Protein AF-A0A251UR52-F1 (afdb_monomer_lite)

Structure (mmCIF, N/CA/C/O backbone):
data_AF-A0A251UR52-F1
#
_entry.id   AF-A0A251UR52-F1
#
loop_
_atom_site.group_PDB
_atom_site.id
_atom_site.type_symbol
_atom_site.label_atom_id
_atom_site.label_alt_id
_atom_site.label_comp_id
_atom_site.label_asym_id
_atom_site.label_entity_id
_atom_site.label_seq_id
_atom_site.pdbx_PDB_ins_code
_atom_site.Cartn_x
_atom_site.Cartn_y
_atom_site.Cartn_z
_atom_site.occupancy
_atom_site.B_iso_or_equiv
_atom_site.auth_seq_id
_atom_site.auth_comp_id
_atom_site.auth_asym_id
_atom_site.auth_atom_id
_atom_site.pdbx_PDB_model_num
ATOM 1 N N . MET A 1 1 ? -13.696 -14.231 20.316 1.00 52.91 1 MET A N 1
ATOM 2 C CA . MET A 1 1 ? -13.742 -13.249 21.424 1.00 52.91 1 MET A CA 1
ATOM 3 C C . MET A 1 1 ? -15.163 -13.052 21.954 1.00 52.91 1 MET A C 1
ATOM 5 O O . MET A 1 1 ? -15.371 -13.312 23.126 1.00 52.91 1 MET A O 1
ATOM 9 N N . ILE A 1 2 ? -16.148 -12.716 21.106 1.00 58.75 2 ILE A N 1
ATOM 10 C CA . ILE A 1 2 ? -17.566 -12.547 21.507 1.00 58.75 2 ILE A CA 1
ATOM 11 C C . ILE A 1 2 ? -18.168 -13.812 22.140 1.00 58.75 2 ILE A C 1
ATOM 13 O O . ILE A 1 2 ? -18.703 -13.726 23.235 1.00 58.75 2 ILE A O 1
ATOM 17 N N . LEU A 1 3 ? -17.989 -14.989 21.526 1.00 61.75 3 LEU A N 1
ATOM 18 C CA . LEU A 1 3 ? -18.533 -16.256 22.047 1.00 61.75 3 LEU A CA 1
ATOM 19 C C . LEU A 1 3 ? -17.967 -16.658 23.417 1.00 61.75 3 LEU A C 1
ATOM 21 O O . LEU A 1 3 ? -18.681 -17.195 24.256 1.00 61.75 3 LEU A O 1
ATOM 25 N N . ILE A 1 4 ? -16.683 -16.377 23.641 1.00 73.44 4 ILE A N 1
ATOM 26 C CA . ILE A 1 4 ? -15.991 -16.697 24.895 1.00 73.44 4 ILE A CA 1
ATOM 27 C C . ILE A 1 4 ? -16.500 -15.765 25.999 1.00 73.44 4 ILE A C 1
ATOM 29 O O . ILE A 1 4 ? -16.804 -16.222 27.091 1.00 73.44 4 ILE A O 1
ATOM 33 N N . LEU A 1 5 ? -16.678 -14.475 25.692 1.00 67.12 5 LEU A N 1
ATOM 34 C CA . LEU A 1 5 ? -17.217 -13.489 26.628 1.00 67.12 5 LEU A CA 1
ATOM 35 C C . LEU A 1 5 ? -18.668 -13.809 27.023 1.00 67.12 5 LEU A C 1
ATOM 37 O O . LEU A 1 5 ? -19.001 -13.777 28.203 1.00 67.12 5 LEU A O 1
ATOM 41 N N . THR A 1 6 ? -19.518 -14.150 26.047 1.00 73.62 6 THR A N 1
ATOM 42 C CA . THR A 1 6 ? -20.925 -14.500 26.295 1.00 73.62 6 THR A CA 1
ATOM 43 C C . THR A 1 6 ? -21.054 -15.795 27.086 1.00 73.62 6 THR A C 1
ATOM 45 O O . THR A 1 6 ? -21.883 -15.873 27.986 1.00 73.62 6 THR A O 1
ATOM 48 N N . PHE A 1 7 ? -20.215 -16.793 26.795 1.00 75.25 7 PHE A N 1
ATOM 49 C CA . PHE A 1 7 ? -20.189 -18.049 27.541 1.00 75.25 7 PHE A CA 1
ATOM 50 C C . PHE A 1 7 ? -19.767 -17.829 29.000 1.00 75.25 7 PHE A C 1
ATOM 52 O O . PHE A 1 7 ? -20.438 -18.313 29.908 1.00 75.25 7 PHE A O 1
ATOM 59 N N . SER A 1 8 ? -18.724 -17.027 29.236 1.00 68.00 8 SER A N 1
ATOM 60 C CA . SER A 1 8 ? -18.289 -16.667 30.589 1.00 68.00 8 SER A CA 1
ATOM 61 C C . SER A 1 8 ? -19.360 -15.887 31.361 1.00 68.00 8 SER A C 1
ATOM 63 O O . SER A 1 8 ? -19.581 -16.165 32.535 1.00 68.00 8 SER A O 1
ATOM 65 N N . LEU A 1 9 ? -20.071 -14.958 30.710 1.00 63.91 9 LEU A N 1
ATOM 66 C CA . LEU A 1 9 ? -21.181 -14.202 31.311 1.00 63.91 9 LEU A CA 1
ATOM 67 C C . LEU A 1 9 ? -22.359 -15.105 31.707 1.00 63.91 9 LEU A C 1
ATOM 69 O O . LEU A 1 9 ? -22.876 -14.989 32.817 1.00 63.91 9 LEU A O 1
ATOM 73 N N . VAL A 1 10 ? -22.754 -16.030 30.828 1.00 74.00 10 VAL A N 1
ATOM 74 C CA . VAL A 1 10 ? -23.851 -16.979 31.087 1.00 74.00 10 VAL A CA 1
ATOM 75 C C . VAL A 1 10 ? -23.474 -17.980 32.182 1.00 74.00 10 VAL A C 1
ATOM 77 O O . VAL A 1 10 ? -24.292 -18.264 33.052 1.00 74.00 10 VAL A O 1
ATOM 80 N N . SER A 1 11 ? -22.231 -18.471 32.192 1.00 68.25 11 SER A N 1
ATOM 81 C CA . SER A 1 11 ? -21.747 -19.410 33.212 1.00 68.25 11 SER A CA 1
ATOM 82 C C . SER A 1 11 ? -21.616 -18.776 34.602 1.00 68.25 11 SER A C 1
ATOM 84 O O . SER A 1 11 ? -21.738 -19.485 35.598 1.00 68.25 11 SER A O 1
ATOM 86 N N . VAL A 1 12 ? -21.362 -17.465 34.686 1.00 62.66 12 VAL A N 1
ATOM 87 C CA . VAL A 1 12 ? -21.211 -16.727 35.956 1.00 62.66 12 VAL A CA 1
ATOM 88 C C . VAL A 1 12 ? -22.555 -16.218 36.495 1.00 62.66 12 VAL A C 1
ATOM 90 O O . VAL A 1 12 ? -22.728 -16.125 37.706 1.00 62.66 12 VAL A O 1
ATOM 93 N N . SER A 1 13 ? -23.547 -15.979 35.629 1.00 61.47 13 SER A N 1
ATOM 94 C CA . SER A 1 13 ? -24.905 -15.538 36.002 1.00 61.47 13 SER A CA 1
ATOM 95 C C . SER A 1 13 ? -25.676 -16.506 36.923 1.00 61.47 13 SER A C 1
ATOM 97 O O . SER A 1 13 ? -26.758 -16.154 37.393 1.00 61.47 13 SER A O 1
ATOM 99 N N . GLY A 1 14 ? -25.175 -17.721 37.167 1.00 63.72 14 GLY A N 1
ATOM 100 C CA . GLY A 1 14 ? -25.837 -18.733 37.995 1.00 63.72 14 GLY A CA 1
ATOM 101 C C . GLY A 1 14 ? -25.545 -18.671 39.501 1.00 63.72 14 GLY A C 1
ATOM 102 O O . GLY A 1 14 ? -26.180 -19.411 40.245 1.00 63.72 14 GLY A O 1
ATOM 103 N N . ASN A 1 15 ? -24.610 -17.833 39.971 1.00 57.59 15 ASN A N 1
ATOM 104 C CA . ASN A 1 15 ? -24.111 -17.888 41.353 1.00 57.59 15 ASN A CA 1
ATOM 105 C C . ASN A 1 15 ? -24.275 -16.538 42.083 1.00 57.59 15 ASN A C 1
ATOM 107 O O . ASN A 1 15 ? -23.611 -15.585 41.719 1.00 57.59 15 ASN A O 1
ATOM 111 N N . GLN A 1 16 ? -25.154 -16.470 43.094 1.00 64.06 16 GLN A N 1
ATOM 112 C CA . GLN A 1 16 ? -25.420 -15.333 44.009 1.00 64.06 16 GLN A CA 1
ATOM 113 C C . GLN A 1 16 ? -25.512 -13.920 43.375 1.00 64.06 16 GLN A C 1
ATOM 115 O O . GLN A 1 16 ? -24.525 -13.253 43.075 1.00 64.06 16 GLN A O 1
ATOM 120 N N . VAL A 1 17 ? -26.750 -13.425 43.262 1.00 65.56 17 VAL A N 1
ATOM 121 C CA . VAL A 1 17 ? -27.161 -12.181 42.573 1.00 65.56 17 VAL A CA 1
ATOM 122 C C . VAL A 1 17 ? -26.336 -10.939 42.958 1.00 65.56 17 VAL A C 1
ATOM 124 O O . VAL A 1 17 ? -26.007 -10.136 42.087 1.00 65.56 17 VAL A O 1
ATOM 127 N N . ASP A 1 18 ? -25.929 -10.800 44.221 1.00 67.75 18 ASP A N 1
ATOM 128 C CA . ASP A 1 18 ? -25.175 -9.632 44.704 1.00 67.75 18 ASP A CA 1
ATOM 129 C C . ASP A 1 18 ? -23.703 -9.617 44.257 1.00 67.75 18 ASP A C 1
ATOM 131 O O . ASP A 1 18 ? -23.131 -8.552 43.995 1.00 67.75 18 ASP A O 1
ATOM 135 N N . GLU A 1 19 ? -23.082 -10.792 44.128 1.00 66.69 19 GLU A N 1
ATOM 136 C CA . GLU A 1 19 ? -21.737 -10.928 43.564 1.00 66.69 19 GLU A CA 1
ATOM 137 C C . GLU A 1 19 ? -21.769 -10.701 42.050 1.00 66.69 19 GLU A C 1
ATOM 139 O O . GLU A 1 19 ? -20.902 -10.014 41.513 1.00 66.69 19 GLU A O 1
ATOM 144 N N . ILE A 1 20 ? -22.820 -11.165 41.368 1.00 66.25 20 ILE A N 1
ATOM 145 C CA . ILE A 1 20 ? -23.001 -10.988 39.920 1.00 66.25 20 ILE A CA 1
ATOM 146 C C . ILE A 1 20 ? -23.107 -9.508 39.545 1.00 66.25 20 ILE A C 1
ATOM 148 O O . ILE A 1 20 ? -22.511 -9.096 38.553 1.00 66.25 20 ILE A O 1
ATOM 152 N N . ILE A 1 21 ? -23.815 -8.688 40.328 1.00 69.94 21 ILE A N 1
ATOM 153 C CA . ILE A 1 21 ? -23.975 -7.251 40.038 1.00 69.94 21 ILE A CA 1
ATOM 154 C C . ILE A 1 21 ? -22.630 -6.526 40.119 1.00 69.94 21 ILE A C 1
ATOM 156 O O . ILE A 1 21 ? -22.269 -5.772 39.208 1.00 69.94 21 ILE A O 1
ATOM 160 N N . LYS A 1 22 ? -21.855 -6.798 41.177 1.00 75.31 22 LYS A N 1
ATOM 161 C CA . LYS A 1 22 ? -20.492 -6.268 41.302 1.00 75.31 22 LYS A CA 1
ATOM 162 C C . LYS A 1 22 ? -19.620 -6.777 40.170 1.00 75.31 22 LYS A C 1
ATOM 164 O O . LYS A 1 22 ? -18.831 -6.003 39.627 1.00 75.31 22 LYS A O 1
ATOM 169 N N . LEU A 1 23 ? -19.774 -8.054 39.799 1.00 73.56 23 LEU A N 1
ATOM 170 C CA . LEU A 1 23 ? -18.940 -8.641 38.770 1.00 73.56 23 LEU A CA 1
ATOM 171 C C . LEU A 1 23 ? -19.212 -8.034 37.383 1.00 73.56 23 LEU A C 1
ATOM 173 O O . LEU A 1 23 ? -18.308 -7.686 36.624 1.00 73.56 23 LEU A O 1
ATOM 177 N N . TYR A 1 24 ? -20.491 -7.847 37.085 1.00 77.44 24 TYR A N 1
ATOM 178 C CA . TYR A 1 24 ? -20.966 -7.221 35.866 1.00 77.44 24 TYR A CA 1
ATOM 179 C C . TYR A 1 24 ? -20.414 -5.801 35.725 1.00 77.44 24 TYR A C 1
ATOM 181 O O . TYR A 1 24 ? -19.883 -5.466 34.671 1.00 77.44 24 TYR A O 1
ATOM 189 N N . GLN A 1 25 ? -20.434 -5.003 36.799 1.00 78.12 25 GLN A N 1
ATOM 190 C CA . GLN A 1 25 ? -19.917 -3.634 36.778 1.00 78.12 25 GLN A CA 1
ATOM 191 C C . GLN A 1 25 ? -18.444 -3.545 36.357 1.00 78.12 25 GLN A C 1
ATOM 193 O O . GLN A 1 25 ? -18.124 -2.722 35.497 1.00 78.12 25 GLN A O 1
ATOM 198 N N . TRP A 1 26 ? -17.528 -4.362 36.895 1.00 80.25 26 TRP A N 1
ATOM 199 C CA . TRP A 1 26 ? -16.114 -4.264 36.490 1.00 80.25 26 TRP A CA 1
ATOM 200 C C . TRP A 1 26 ? -15.894 -4.757 35.062 1.00 80.25 26 TRP A C 1
ATOM 202 O O . TRP A 1 26 ? -15.190 -4.093 34.301 1.00 80.25 26 TRP A O 1
ATOM 212 N N . VAL A 1 27 ? -16.548 -5.853 34.659 1.00 81.50 27 VAL A N 1
ATOM 213 C CA . VAL A 1 27 ? -16.443 -6.371 33.286 1.00 81.50 27 VAL A CA 1
ATOM 214 C C . VAL A 1 27 ? -16.962 -5.346 32.282 1.00 81.50 27 VAL A C 1
ATOM 216 O O . VAL A 1 27 ? -16.286 -5.072 31.291 1.00 81.50 27 VAL A O 1
ATOM 219 N N . THR A 1 28 ? -18.119 -4.727 32.536 1.00 76.38 28 THR A N 1
ATOM 220 C CA . THR A 1 28 ? -18.670 -3.711 31.632 1.00 76.38 28 THR A CA 1
ATOM 221 C C . THR A 1 28 ? -17.809 -2.461 31.591 1.00 76.38 28 THR A C 1
ATOM 223 O O . THR A 1 28 ? -17.632 -1.891 30.521 1.00 76.38 28 THR A O 1
ATOM 226 N N . THR A 1 29 ? -17.230 -2.049 32.721 1.00 79.38 29 THR A N 1
ATOM 227 C CA . THR A 1 29 ? -16.379 -0.851 32.773 1.00 79.38 29 THR A CA 1
ATOM 228 C C . THR A 1 29 ? -15.070 -1.071 32.014 1.00 79.38 29 THR A C 1
ATOM 230 O O . THR A 1 29 ? -14.656 -0.209 31.242 1.00 79.38 29 THR A O 1
ATOM 233 N N . ILE A 1 30 ? -14.455 -2.252 32.141 1.00 86.38 30 ILE A N 1
ATOM 234 C CA . ILE A 1 30 ? -13.265 -2.633 31.366 1.00 86.38 30 ILE A CA 1
ATOM 235 C C . ILE A 1 30 ? -13.605 -2.768 29.878 1.00 86.38 30 ILE A C 1
ATOM 237 O O . ILE A 1 30 ? -12.859 -2.277 29.031 1.00 86.38 30 ILE A O 1
ATOM 241 N N . ALA A 1 31 ? -14.739 -3.389 29.541 1.00 85.12 31 ALA A N 1
ATOM 242 C CA . ALA A 1 31 ? -15.195 -3.506 28.158 1.00 85.12 31 ALA A CA 1
ATOM 243 C C . ALA A 1 31 ? -15.437 -2.127 27.527 1.00 85.12 31 ALA A C 1
ATOM 245 O O . ALA A 1 31 ? -15.027 -1.889 26.392 1.00 85.12 31 ALA A O 1
ATOM 246 N N . PHE A 1 32 ? -16.037 -1.200 28.276 1.00 85.81 32 PHE A N 1
ATOM 247 C CA . PHE A 1 32 ? -16.276 0.171 27.836 1.00 85.81 32 PHE A CA 1
ATOM 248 C C . PHE A 1 32 ? -14.967 0.954 27.688 1.00 85.81 32 PHE A C 1
ATOM 250 O O . PHE A 1 32 ? -14.784 1.648 26.694 1.00 85.81 32 PHE A O 1
ATOM 257 N N . ALA A 1 33 ? -14.011 0.776 28.604 1.00 80.81 33 ALA A N 1
ATOM 258 C CA . ALA A 1 33 ? -12.676 1.360 28.491 1.00 80.81 33 ALA A CA 1
ATOM 259 C C . ALA A 1 33 ? -11.913 0.834 27.260 1.00 80.81 33 ALA A C 1
ATOM 261 O O . ALA A 1 33 ? -11.324 1.621 26.519 1.00 80.81 33 ALA A O 1
ATOM 262 N N . CYS A 1 34 ? -11.978 -0.474 26.982 1.00 84.06 34 CYS A N 1
ATOM 263 C CA . CYS A 1 34 ? -11.442 -1.059 25.749 1.00 84.06 34 CYS A CA 1
ATOM 264 C C . CYS A 1 34 ? -12.133 -0.488 24.506 1.00 84.06 34 CYS A C 1
ATOM 266 O O . CYS A 1 34 ? -11.458 -0.104 23.554 1.00 84.06 34 CYS A O 1
ATOM 268 N N . ALA A 1 35 ? -13.464 -0.388 24.516 1.00 82.38 35 ALA A N 1
ATOM 269 C CA . ALA A 1 35 ? -14.226 0.170 23.405 1.00 82.38 35 ALA A CA 1
ATOM 270 C C . ALA A 1 35 ? -13.855 1.635 23.146 1.00 82.38 35 ALA A C 1
ATOM 272 O O . ALA A 1 35 ? -13.592 2.000 22.006 1.00 82.38 35 ALA A O 1
ATOM 273 N N . ILE A 1 36 ? -13.751 2.457 24.192 1.00 82.56 36 ILE A N 1
ATOM 274 C CA . ILE A 1 36 ? -13.323 3.855 24.090 1.00 82.56 36 ILE A CA 1
ATOM 275 C C . ILE A 1 36 ? -11.884 3.948 23.579 1.00 82.56 36 ILE A C 1
ATOM 277 O O . ILE A 1 36 ? -11.616 4.758 22.703 1.00 82.56 36 ILE A O 1
ATOM 281 N N . CYS A 1 37 ? -10.959 3.117 24.064 1.00 77.56 37 CYS A N 1
ATOM 282 C CA . CYS A 1 37 ? -9.577 3.105 23.578 1.00 77.56 37 CYS A CA 1
ATOM 283 C C . CYS A 1 37 ? -9.500 2.764 22.078 1.00 77.56 37 CYS A C 1
ATOM 285 O O . CYS A 1 37 ? -8.811 3.443 21.311 1.00 77.56 37 CYS A O 1
ATOM 287 N N . VAL A 1 38 ? -10.267 1.765 21.631 1.00 76.44 38 VAL A N 1
ATOM 288 C CA . VAL A 1 38 ? -10.402 1.419 20.208 1.00 76.44 38 VAL A CA 1
ATOM 289 C C . VAL A 1 38 ? -11.051 2.560 19.419 1.00 76.44 38 VAL A C 1
ATOM 291 O O . VAL A 1 38 ? -10.581 2.892 18.339 1.00 76.44 38 VAL A O 1
ATOM 294 N N . LEU A 1 39 ? -12.086 3.213 19.950 1.00 74.56 39 LEU A N 1
ATOM 295 C CA . LEU A 1 39 ? -12.737 4.354 19.297 1.00 74.56 39 LEU A CA 1
ATOM 296 C C . LEU A 1 39 ? -11.804 5.566 19.192 1.00 74.56 39 LEU A C 1
ATOM 298 O O . LEU A 1 39 ? -11.730 6.189 18.142 1.00 74.56 39 LEU A O 1
ATOM 302 N N . ILE A 1 40 ? -11.050 5.886 20.242 1.00 73.56 40 ILE A N 1
ATOM 303 C CA . ILE A 1 40 ? -10.106 7.007 20.257 1.00 73.56 40 ILE A CA 1
ATOM 304 C C . ILE A 1 40 ? -8.942 6.734 19.304 1.00 73.56 40 ILE A C 1
ATOM 306 O O . ILE A 1 40 ? -8.619 7.595 18.494 1.00 73.56 40 ILE A O 1
ATOM 310 N N . SER A 1 41 ? -8.345 5.538 19.331 1.00 67.12 41 SER A N 1
ATOM 311 C CA . SER A 1 41 ? -7.299 5.160 18.362 1.00 67.12 41 SER A CA 1
ATOM 312 C C . SER A 1 41 ? -7.807 5.181 16.918 1.00 67.12 41 SER A C 1
ATOM 314 O O . SER A 1 41 ? -7.066 5.537 16.007 1.00 67.12 41 SER A O 1
ATOM 316 N N . ARG A 1 42 ? -9.092 4.880 16.709 1.00 63.84 42 ARG A N 1
ATOM 317 C CA . ARG A 1 42 ? -9.763 4.970 15.411 1.00 63.84 42 ARG A CA 1
ATOM 318 C C . ARG A 1 42 ? -10.065 6.412 14.973 1.00 63.84 42 ARG A C 1
ATOM 320 O O . ARG A 1 42 ? -10.037 6.679 13.776 1.00 63.84 42 ARG A O 1
ATOM 327 N N . CYS A 1 43 ? -10.364 7.314 15.910 1.00 60.84 43 CYS A N 1
ATOM 328 C CA . CYS A 1 43 ? -10.841 8.674 15.628 1.00 60.84 43 CYS A CA 1
ATOM 329 C C . CYS A 1 43 ? -9.760 9.767 15.706 1.00 60.84 43 CYS A C 1
ATOM 331 O O . CYS A 1 43 ? -9.842 10.735 14.959 1.00 60.84 43 CYS A O 1
ATOM 333 N N . VAL A 1 44 ? -8.778 9.657 16.608 1.00 60.25 44 VAL A N 1
ATOM 334 C CA . VAL A 1 44 ? -7.818 10.739 16.924 1.00 60.25 44 VAL A CA 1
ATOM 335 C C . VAL A 1 44 ? -6.540 10.652 16.091 1.00 60.25 44 VAL A C 1
ATOM 337 O O . VAL A 1 44 ? -5.970 11.680 15.739 1.00 60.25 44 VAL A O 1
ATOM 340 N N . CYS A 1 45 ? -6.122 9.445 15.713 1.00 46.91 45 CYS A N 1
ATOM 341 C CA . CYS A 1 45 ? -4.983 9.227 14.824 1.00 46.91 45 CYS A CA 1
ATOM 342 C C . CYS A 1 45 ? -5.370 8.179 13.801 1.00 46.91 45 CYS A C 1
ATOM 344 O O . CYS A 1 45 ? -4.968 7.017 13.932 1.00 46.91 45 CYS A O 1
ATOM 346 N N . PRO A 1 46 ? -6.173 8.526 12.793 1.00 47.62 46 PRO A N 1
ATOM 347 C CA . PRO A 1 46 ? -6.380 7.540 11.788 1.00 47.62 46 PRO A CA 1
ATOM 348 C C . PRO A 1 46 ? -5.062 7.377 11.041 1.00 47.62 46 PRO A C 1
ATOM 350 O O . PRO A 1 46 ? -4.582 8.281 10.360 1.00 47.62 46 PRO A O 1
ATOM 353 N N . VAL A 1 47 ? -4.481 6.191 11.134 1.00 52.69 47 VAL A N 1
ATOM 354 C CA . VAL A 1 47 ? -3.559 5.712 10.110 1.00 52.69 47 VAL A CA 1
ATOM 355 C C . VAL A 1 47 ? -4.421 5.437 8.867 1.00 52.69 47 VAL A C 1
ATOM 357 O O . VAL A 1 47 ? -4.619 4.288 8.494 1.00 52.69 47 VAL A O 1
ATOM 360 N N . TRP A 1 48 ? -5.046 6.479 8.297 1.00 54.75 48 TRP A N 1
ATOM 361 C CA . TRP A 1 48 ? -5.705 6.455 6.994 1.00 54.75 48 TRP A CA 1
ATOM 362 C C . TRP A 1 48 ? -4.579 6.538 5.974 1.00 54.75 48 TRP A C 1
ATOM 364 O O . TRP A 1 48 ? -3.950 7.590 5.852 1.00 54.75 48 TRP A O 1
ATOM 374 N N . PRO A 1 49 ? -4.266 5.462 5.237 1.00 58.69 49 PRO A N 1
ATOM 375 C CA . PRO A 1 49 ? -3.282 5.536 4.177 1.00 58.69 49 PRO A CA 1
ATOM 376 C C . PRO A 1 49 ? -3.949 6.081 2.902 1.00 58.69 49 PRO A C 1
ATOM 378 O O . PRO A 1 49 ? -3.745 5.516 1.827 1.00 58.69 49 PRO A O 1
ATOM 381 N N . ASP A 1 50 ? -4.758 7.143 3.025 1.00 56.59 50 ASP A N 1
ATOM 382 C CA . ASP A 1 50 ? -5.550 7.729 1.930 1.00 56.59 50 ASP A CA 1
ATOM 383 C C . ASP A 1 50 ? -4.622 8.124 0.772 1.00 56.59 50 ASP A C 1
ATOM 385 O O . ASP A 1 50 ? -4.711 7.613 -0.348 1.00 56.59 50 ASP A O 1
ATOM 389 N N . GLU A 1 51 ? -3.578 8.893 1.081 1.00 62.81 51 GLU A N 1
ATOM 390 C CA . GLU A 1 51 ? -2.537 9.222 0.106 1.00 62.81 51 GLU A CA 1
ATOM 391 C C . GLU A 1 51 ? -1.607 8.042 -0.203 1.00 62.81 51 GLU A C 1
ATOM 393 O O . GLU A 1 51 ? -0.996 7.996 -1.272 1.00 62.81 51 GLU A O 1
ATOM 398 N N . GLY A 1 52 ? -1.471 7.095 0.727 1.00 71.31 52 GLY A N 1
ATOM 399 C CA . GLY A 1 52 ? -0.509 5.999 0.637 1.00 71.31 52 GLY A CA 1
ATOM 400 C C . GLY A 1 52 ? -0.819 5.046 -0.513 1.00 71.31 52 GLY A C 1
ATOM 401 O O . GLY A 1 52 ? 0.075 4.709 -1.288 1.00 71.31 52 GLY A O 1
ATOM 402 N N . LEU A 1 53 ? -2.088 4.648 -0.667 1.00 73.31 53 LEU A N 1
ATOM 403 C CA . LEU A 1 53 ? -2.477 3.718 -1.730 1.00 73.31 53 LEU A CA 1
ATOM 404 C C . LEU A 1 53 ? -2.381 4.385 -3.102 1.00 73.31 53 LEU A C 1
ATOM 406 O O . LEU A 1 53 ? -1.878 3.779 -4.046 1.00 73.31 53 LEU A O 1
ATOM 410 N N . HIS A 1 54 ? -2.829 5.638 -3.208 1.00 78.50 54 HIS A N 1
ATOM 411 C CA . HIS A 1 54 ? -2.752 6.391 -4.454 1.00 78.50 54 HIS A CA 1
ATOM 412 C C . HIS A 1 54 ? -1.296 6.596 -4.895 1.00 78.50 54 HIS A C 1
ATOM 414 O O . HIS A 1 54 ? -0.945 6.232 -6.017 1.00 78.50 54 HIS A O 1
ATOM 420 N N . LYS A 1 55 ? -0.431 7.092 -3.997 1.00 80.56 55 LYS A N 1
ATOM 421 C CA . LYS A 1 55 ? 1.003 7.288 -4.270 1.00 80.56 55 LYS A CA 1
ATOM 422 C C . LYS A 1 55 ? 1.689 5.977 -4.653 1.00 80.56 55 LYS A C 1
ATOM 424 O O . LYS A 1 55 ? 2.467 5.962 -5.600 1.00 80.56 55 LYS A O 1
ATOM 429 N N . LEU A 1 56 ? 1.365 4.872 -3.977 1.00 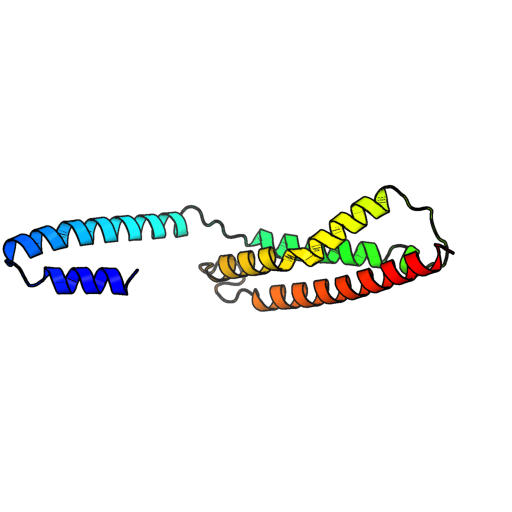80.50 56 LEU A N 1
ATOM 430 C CA . LEU A 1 56 ? 1.915 3.553 -4.299 1.00 80.50 56 LEU A CA 1
ATOM 431 C C . LEU A 1 56 ? 1.507 3.092 -5.707 1.00 80.50 56 LEU A C 1
ATOM 433 O O . LEU A 1 56 ? 2.355 2.637 -6.470 1.00 80.50 56 LEU A O 1
ATOM 437 N N . VAL A 1 57 ? 0.226 3.224 -6.069 1.00 81.44 57 VAL A N 1
ATOM 438 C CA . VAL A 1 57 ? -0.271 2.822 -7.395 1.00 81.44 57 VAL A CA 1
ATOM 439 C C . VAL A 1 57 ? 0.335 3.688 -8.499 1.00 81.44 57 VAL A C 1
ATOM 441 O O . VAL A 1 57 ? 0.772 3.143 -9.510 1.00 81.44 57 VAL A O 1
ATOM 444 N N . VAL A 1 58 ? 0.406 5.009 -8.304 1.00 83.81 58 VAL A N 1
ATOM 445 C CA . VAL A 1 58 ? 1.033 5.934 -9.263 1.00 83.81 58 VAL A CA 1
ATOM 446 C C . VAL A 1 58 ? 2.511 5.600 -9.444 1.00 83.81 58 VAL A C 1
ATOM 448 O O . VAL A 1 58 ? 2.950 5.409 -10.572 1.00 83.81 58 VAL A O 1
ATOM 451 N N . ASN A 1 59 ? 3.250 5.412 -8.351 1.00 83.81 59 ASN A N 1
ATOM 452 C CA . ASN A 1 59 ? 4.663 5.050 -8.404 1.00 83.81 59 ASN A CA 1
ATOM 453 C C . ASN A 1 59 ? 4.889 3.691 -9.093 1.00 83.81 59 ASN A C 1
ATOM 455 O O . ASN A 1 59 ? 5.819 3.532 -9.877 1.00 83.81 59 ASN A O 1
ATOM 459 N N . ASN A 1 60 ? 4.029 2.696 -8.853 1.00 82.94 60 ASN A N 1
ATOM 460 C CA . ASN A 1 60 ? 4.119 1.406 -9.545 1.00 82.94 60 ASN A CA 1
ATOM 461 C C . ASN A 1 60 ? 3.861 1.545 -11.056 1.00 82.94 60 ASN A C 1
ATOM 463 O O . ASN A 1 60 ? 4.511 0.865 -11.848 1.00 82.94 60 ASN A O 1
ATOM 467 N N . LEU A 1 61 ? 2.932 2.416 -11.463 1.00 83.38 61 LEU A N 1
ATOM 468 C CA . LEU A 1 61 ? 2.651 2.698 -12.874 1.00 83.38 61 LEU A CA 1
ATOM 469 C C . LEU A 1 61 ? 3.778 3.485 -13.548 1.00 83.38 61 LEU A C 1
ATOM 471 O O . LEU A 1 61 ? 4.136 3.168 -14.675 1.00 83.38 61 LEU A O 1
ATOM 475 N N . GLU A 1 62 ? 4.360 4.467 -12.868 1.00 85.19 62 GLU A N 1
ATOM 476 C CA . GLU A 1 62 ? 5.489 5.256 -13.369 1.00 85.19 62 GLU A CA 1
ATOM 477 C C . GLU A 1 62 ? 6.744 4.389 -13.556 1.00 85.19 62 GLU A C 1
ATOM 479 O O . GLU A 1 62 ? 7.401 4.434 -14.597 1.00 85.19 62 GLU A O 1
ATOM 484 N N . ASN A 1 63 ? 7.021 3.498 -12.602 1.00 80.62 63 ASN A N 1
ATOM 485 C CA . ASN A 1 63 ? 8.093 2.509 -12.728 1.00 80.62 63 ASN A CA 1
ATOM 486 C C . ASN A 1 63 ? 7.844 1.515 -13.878 1.00 80.62 63 ASN A C 1
ATOM 488 O O . ASN A 1 63 ? 8.785 1.083 -14.540 1.00 80.62 63 ASN A O 1
ATOM 492 N N . LEU A 1 64 ? 6.582 1.163 -14.150 1.00 80.88 64 LEU A N 1
ATOM 493 C CA . LEU A 1 64 ? 6.223 0.329 -15.299 1.00 80.88 64 LEU A CA 1
ATOM 494 C C . LEU A 1 64 ? 6.374 1.088 -16.630 1.00 80.88 64 LEU A C 1
ATOM 496 O O . LEU A 1 64 ? 6.879 0.534 -17.602 1.00 80.88 64 LEU A O 1
ATOM 500 N N . ALA A 1 65 ? 5.942 2.348 -16.685 1.00 81.69 65 ALA A N 1
ATOM 501 C CA . ALA A 1 65 ? 6.024 3.180 -17.882 1.00 81.69 65 ALA A CA 1
ATOM 502 C C . ALA A 1 65 ? 7.481 3.470 -18.259 1.00 81.69 65 ALA A C 1
ATOM 504 O O . ALA A 1 65 ? 7.874 3.251 -19.401 1.00 81.69 65 ALA A O 1
ATOM 505 N N . SER A 1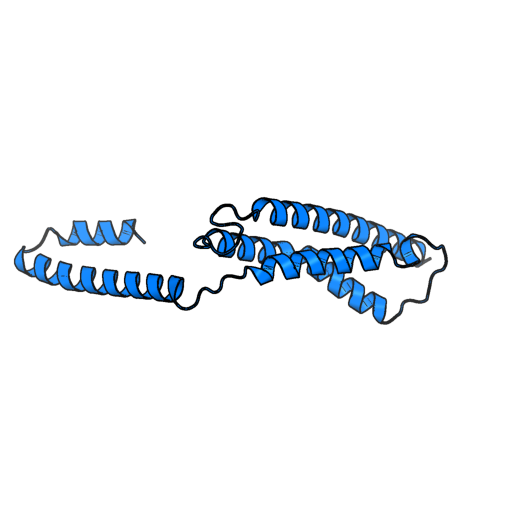 66 ? 8.300 3.854 -17.277 1.00 77.56 66 SER A N 1
ATOM 506 C CA . SER A 1 66 ? 9.734 4.085 -17.476 1.00 77.56 66 SER A CA 1
ATOM 507 C C . SER A 1 66 ? 10.485 2.837 -17.943 1.00 77.56 66 SER A C 1
ATOM 509 O O . SER A 1 66 ? 11.499 2.978 -18.618 1.00 77.56 66 SER A O 1
ATOM 511 N N . PHE A 1 67 ? 10.001 1.622 -17.646 1.00 71.50 67 PHE A N 1
ATOM 512 C CA . PHE A 1 67 ? 10.527 0.393 -18.249 1.00 71.50 67 PHE A CA 1
ATOM 513 C C . PHE A 1 67 ? 10.203 0.293 -19.740 1.00 71.50 67 PHE A C 1
ATOM 515 O O . PHE A 1 67 ? 11.090 0.014 -20.543 1.00 71.50 67 PHE A O 1
ATOM 522 N N . LEU A 1 68 ? 8.935 0.502 -20.102 1.00 72.19 68 LEU A N 1
ATOM 523 C CA . LEU A 1 68 ? 8.461 0.375 -21.482 1.00 72.19 68 LEU A CA 1
ATOM 524 C C . LEU A 1 68 ? 9.055 1.443 -22.401 1.00 72.19 68 LEU A C 1
ATOM 526 O O . LEU A 1 68 ? 9.277 1.179 -23.577 1.00 72.19 68 LEU A O 1
ATOM 530 N N . GLU A 1 69 ? 9.318 2.632 -21.864 1.00 72.31 69 GLU A N 1
ATOM 531 C CA . GLU A 1 69 ? 9.960 3.726 -22.587 1.00 72.31 69 GLU A CA 1
ATOM 532 C C . GLU A 1 69 ? 11.454 3.471 -22.829 1.00 72.31 69 GLU A C 1
ATOM 534 O O . GLU A 1 69 ? 12.040 4.059 -23.741 1.00 72.31 69 GLU A O 1
ATOM 539 N N . ARG A 1 70 ? 12.097 2.569 -22.065 1.00 65.69 70 ARG A N 1
ATOM 540 C CA . ARG A 1 70 ? 13.519 2.301 -22.288 1.00 65.69 70 ARG A CA 1
ATOM 541 C C . ARG A 1 70 ? 13.726 1.684 -23.673 1.00 65.69 70 ARG A C 1
ATOM 543 O O . ARG A 1 70 ? 13.049 0.714 -24.030 1.00 65.69 70 ARG A O 1
ATOM 550 N N . PRO A 1 71 ? 14.753 2.146 -24.408 1.00 58.56 71 PRO A N 1
ATOM 551 C CA . PRO A 1 71 ? 15.091 1.605 -25.717 1.00 58.56 71 PRO A CA 1
ATOM 552 C C . PRO A 1 71 ? 15.390 0.101 -25.687 1.00 58.56 71 PRO A C 1
ATOM 554 O O . PRO A 1 71 ? 15.285 -0.524 -26.723 1.00 58.56 71 PRO A O 1
ATOM 557 N N . PHE A 1 72 ? 15.638 -0.521 -24.530 1.00 58.31 72 PHE A N 1
ATOM 558 C CA . PHE A 1 72 ? 15.764 -1.978 -24.402 1.00 58.31 72 PHE A CA 1
ATOM 559 C C . PHE A 1 72 ? 14.557 -2.775 -24.948 1.00 58.31 72 PHE A C 1
ATOM 561 O O . PHE A 1 72 ? 14.738 -3.884 -25.442 1.00 58.31 72 PHE A O 1
ATOM 568 N N . VAL A 1 73 ? 13.333 -2.230 -24.880 1.00 57.00 73 VAL A N 1
ATOM 569 C CA . VAL A 1 73 ? 12.115 -2.920 -25.357 1.00 57.00 73 VAL A CA 1
ATOM 570 C C . VAL A 1 73 ? 11.795 -2.598 -26.825 1.00 57.00 73 VAL A C 1
ATOM 572 O O . VAL A 1 73 ? 11.275 -3.458 -27.533 1.00 57.00 73 VAL A O 1
ATOM 575 N N . PHE A 1 74 ? 12.114 -1.385 -27.299 1.00 57.56 74 PHE A N 1
ATOM 576 C CA . PHE A 1 74 ? 11.708 -0.882 -28.626 1.00 57.56 74 PHE A CA 1
ATOM 577 C C . PHE A 1 74 ? 12.854 -0.634 -29.623 1.00 57.56 74 PHE A C 1
ATOM 579 O O . PHE A 1 74 ? 12.609 -0.564 -30.826 1.00 57.56 74 PHE A O 1
ATOM 586 N N . GLY A 1 75 ? 14.095 -0.503 -29.160 1.00 52.34 75 GLY A N 1
ATOM 587 C CA . GLY A 1 75 ? 15.283 -0.217 -29.961 1.00 52.34 75 GLY A CA 1
ATOM 588 C C . GLY A 1 75 ? 16.289 -1.360 -29.865 1.00 52.34 75 GLY A C 1
ATOM 589 O O . GLY A 1 75 ? 16.732 -1.729 -28.786 1.00 52.34 75 GLY A O 1
ATOM 590 N N . GLY A 1 76 ? 16.676 -1.929 -31.004 1.00 51.00 76 GLY A N 1
ATOM 591 C CA . GLY A 1 76 ? 17.567 -3.095 -31.094 1.00 51.00 76 GLY A CA 1
ATOM 592 C C . GLY A 1 76 ? 19.015 -2.895 -30.618 1.00 51.00 76 GLY A C 1
ATOM 593 O O . GLY A 1 76 ? 19.872 -3.692 -30.989 1.00 51.00 76 GLY A O 1
ATOM 594 N N . GLU A 1 77 ? 19.314 -1.867 -29.824 1.00 51.28 77 GLU A N 1
ATOM 595 C CA . GLU A 1 77 ? 20.658 -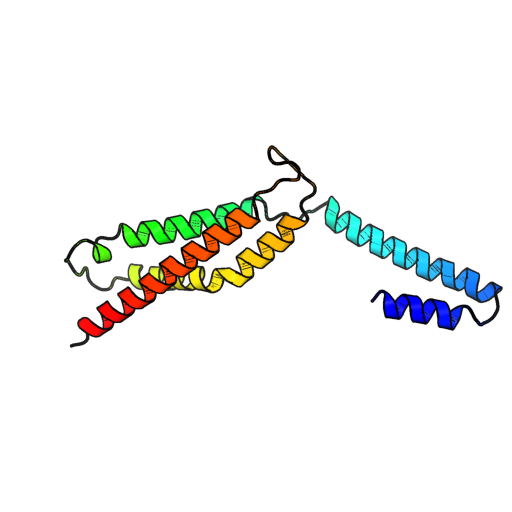1.582 -29.328 1.00 51.28 77 GLU A CA 1
ATOM 596 C C . GLU A 1 77 ? 20.788 -1.964 -27.851 1.00 51.28 77 GLU A C 1
ATOM 598 O O . GLU A 1 77 ? 20.290 -1.303 -26.938 1.00 51.28 77 GLU A O 1
ATOM 603 N N . TYR A 1 78 ? 21.482 -3.083 -27.636 1.00 54.72 78 TYR A N 1
ATOM 604 C CA . TYR A 1 78 ? 21.818 -3.645 -26.334 1.00 54.72 78 TYR A CA 1
ATOM 605 C C . TYR A 1 78 ? 22.827 -2.744 -25.627 1.00 54.72 78 TYR A C 1
ATOM 607 O O . TYR A 1 78 ? 24.041 -2.920 -25.749 1.00 54.72 78 TYR A O 1
ATOM 615 N N . TYR A 1 79 ? 22.331 -1.764 -24.875 1.00 48.31 79 TYR A N 1
ATOM 616 C CA . TYR A 1 79 ? 23.192 -1.008 -23.983 1.00 48.31 79 TYR A CA 1
ATOM 617 C C . TYR A 1 79 ? 23.582 -1.886 -22.789 1.00 48.31 79 TYR A C 1
ATOM 619 O O . TYR A 1 79 ? 22.747 -2.446 -22.083 1.00 48.31 79 TYR A O 1
ATOM 627 N N . ARG A 1 80 ? 24.896 -2.037 -22.635 1.00 50.59 80 ARG A N 1
ATOM 628 C CA . ARG A 1 80 ? 25.635 -2.818 -21.639 1.00 50.59 80 ARG A CA 1
ATOM 629 C C . ARG A 1 80 ? 24.961 -2.822 -20.260 1.00 50.59 80 ARG A C 1
ATOM 631 O O . ARG A 1 80 ? 24.720 -1.748 -19.716 1.00 50.59 80 ARG A O 1
ATOM 638 N N . LYS A 1 81 ? 24.764 -4.030 -19.701 1.00 51.97 81 LYS A N 1
ATOM 639 C CA . LYS A 1 81 ? 24.263 -4.325 -18.340 1.00 51.97 81 LYS A CA 1
ATOM 640 C C . LYS A 1 81 ? 24.845 -3.308 -17.353 1.00 51.97 81 LYS A C 1
ATOM 642 O O . LYS A 1 81 ? 26.014 -3.399 -16.975 1.00 51.97 81 LYS A O 1
ATOM 647 N N . SER A 1 82 ? 24.063 -2.288 -17.030 1.00 55.75 82 SER A N 1
ATOM 648 C CA . SER A 1 82 ? 24.493 -1.154 -16.211 1.00 55.75 82 SER A CA 1
ATOM 649 C C . SER A 1 82 ? 24.009 -1.369 -14.780 1.00 55.75 82 SER A C 1
ATOM 651 O O . SER A 1 82 ? 23.068 -2.128 -14.546 1.00 55.75 82 SER A O 1
ATOM 653 N N . ASP A 1 83 ? 24.594 -0.688 -13.792 1.00 56.53 83 ASP A N 1
ATOM 654 C CA . ASP A 1 83 ? 24.079 -0.748 -12.412 1.00 56.53 83 ASP A CA 1
ATOM 655 C C . ASP A 1 83 ? 22.604 -0.304 -12.303 1.00 56.53 83 ASP A C 1
ATOM 657 O O . ASP A 1 83 ? 21.911 -0.680 -11.355 1.00 56.53 83 ASP A O 1
ATOM 661 N N . SER A 1 84 ? 22.085 0.403 -13.318 1.00 60.25 84 SER A N 1
ATOM 662 C CA . SER A 1 84 ? 20.671 0.770 -13.422 1.00 60.25 84 SER A CA 1
ATOM 663 C C . SER A 1 84 ? 19.729 -0.413 -13.705 1.00 60.25 84 SER A C 1
ATOM 665 O O . SER A 1 84 ? 18.559 -0.345 -13.338 1.00 60.25 84 SER A O 1
ATOM 667 N N . ASP A 1 85 ? 20.218 -1.519 -14.277 1.00 63.66 85 ASP A N 1
ATOM 668 C CA . ASP A 1 85 ? 19.394 -2.706 -14.561 1.00 63.66 85 ASP A CA 1
ATOM 669 C C . ASP A 1 85 ? 19.170 -3.548 -13.298 1.00 63.66 85 ASP A C 1
ATOM 671 O O . ASP A 1 85 ? 18.109 -4.141 -13.100 1.00 63.66 85 ASP A O 1
ATOM 675 N N . LYS A 1 86 ? 20.151 -3.561 -12.386 1.00 67.62 86 LYS A N 1
ATOM 676 C CA . LYS A 1 86 ? 20.024 -4.233 -11.084 1.00 67.62 86 LYS A CA 1
ATOM 677 C C . LYS A 1 86 ? 19.044 -3.501 -10.174 1.00 67.62 86 LYS A C 1
ATOM 679 O O . LYS A 1 86 ? 18.184 -4.142 -9.574 1.00 67.62 86 LYS A O 1
ATOM 684 N N . SER A 1 87 ? 19.152 -2.174 -10.077 1.00 68.12 87 SER A N 1
ATOM 685 C CA . SER A 1 87 ? 18.195 -1.368 -9.308 1.00 68.12 87 SER A CA 1
ATOM 686 C C . SER A 1 87 ? 16.788 -1.454 -9.907 1.00 68.12 87 SER A C 1
ATOM 688 O O . SER A 1 87 ? 15.810 -1.535 -9.164 1.00 68.12 87 SER A O 1
ATOM 690 N N . PHE A 1 88 ? 16.687 -1.561 -11.235 1.00 67.62 88 PHE A N 1
ATOM 691 C CA . PHE A 1 88 ? 15.431 -1.807 -11.929 1.00 67.62 88 PHE A CA 1
ATOM 692 C C . PHE A 1 88 ? 14.819 -3.177 -11.595 1.00 67.62 88 PHE A C 1
ATOM 694 O O . PHE A 1 88 ? 13.654 -3.239 -11.208 1.00 67.62 88 PHE A O 1
ATOM 701 N N . LEU A 1 89 ? 15.587 -4.271 -11.659 1.00 70.25 89 LEU A N 1
ATOM 702 C CA . LEU A 1 89 ? 15.108 -5.607 -11.270 1.00 70.25 89 LEU A CA 1
ATOM 703 C C . LEU A 1 89 ? 14.610 -5.643 -9.818 1.00 70.25 89 LEU A C 1
ATOM 705 O O . LEU A 1 89 ? 13.652 -6.353 -9.505 1.00 70.25 89 LEU A O 1
ATOM 709 N N . VAL A 1 90 ? 15.239 -4.868 -8.931 1.00 74.12 90 VAL A N 1
ATOM 710 C CA . VAL A 1 90 ? 14.809 -4.706 -7.534 1.00 74.12 90 VAL A CA 1
ATOM 711 C C . VAL A 1 90 ? 13.486 -3.938 -7.445 1.00 74.12 90 VAL A C 1
ATOM 713 O O . VAL A 1 90 ? 12.564 -4.404 -6.771 1.00 74.12 90 VAL A O 1
ATOM 716 N N . ALA A 1 91 ? 13.350 -2.812 -8.153 1.00 72.50 91 ALA A N 1
ATOM 717 C CA . ALA A 1 91 ? 12.110 -2.033 -8.201 1.00 72.50 91 ALA A CA 1
ATOM 718 C C . ALA A 1 91 ? 10.948 -2.852 -8.789 1.00 72.50 91 ALA A C 1
ATOM 720 O O . ALA A 1 91 ? 9.847 -2.885 -8.244 1.00 72.50 91 ALA A O 1
ATOM 721 N N . TYR A 1 92 ? 11.219 -3.604 -9.848 1.00 73.06 92 TYR A N 1
ATOM 722 C CA . TYR A 1 92 ? 10.265 -4.471 -10.518 1.00 73.06 92 TYR A CA 1
ATOM 723 C C . TYR A 1 92 ? 9.802 -5.651 -9.636 1.00 73.06 92 TYR A C 1
ATOM 725 O O . TYR A 1 92 ? 8.601 -5.903 -9.497 1.00 73.06 92 TYR A O 1
ATOM 733 N N . LYS A 1 93 ? 10.729 -6.339 -8.950 1.00 78.94 93 LYS A N 1
ATOM 734 C CA . LYS A 1 93 ? 10.383 -7.374 -7.954 1.00 78.94 93 LYS A CA 1
ATOM 735 C C . LYS A 1 93 ? 9.548 -6.813 -6.801 1.00 78.94 93 LYS A C 1
ATOM 737 O O . LYS A 1 93 ? 8.690 -7.517 -6.268 1.00 78.94 93 LYS A O 1
ATOM 742 N N . SER A 1 94 ? 9.772 -5.553 -6.432 1.00 78.75 94 SER A N 1
ATOM 743 C CA . SER A 1 94 ? 8.955 -4.858 -5.434 1.00 78.75 94 SER A CA 1
ATOM 744 C C . SER A 1 94 ? 7.495 -4.713 -5.891 1.00 78.75 94 SER A C 1
ATOM 746 O O . SER A 1 94 ? 6.583 -4.995 -5.115 1.00 78.75 94 SER A O 1
ATOM 748 N N . ILE A 1 95 ? 7.253 -4.395 -7.172 1.00 79.44 95 ILE A N 1
ATOM 749 C CA . ILE A 1 95 ? 5.897 -4.304 -7.753 1.00 79.44 95 ILE A CA 1
ATOM 750 C C . ILE A 1 95 ? 5.183 -5.666 -7.724 1.00 79.44 95 ILE A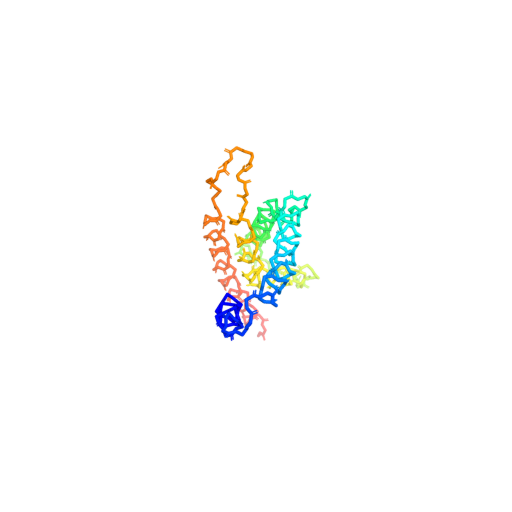 C 1
ATOM 752 O O . ILE A 1 95 ? 4.010 -5.747 -7.366 1.00 79.44 95 ILE A O 1
ATOM 756 N N . LEU A 1 96 ? 5.877 -6.763 -8.039 1.00 76.25 96 LEU A N 1
ATOM 757 C CA . LEU A 1 96 ? 5.319 -8.122 -7.926 1.00 76.25 96 LEU A CA 1
ATOM 758 C C . LEU A 1 96 ? 4.871 -8.453 -6.494 1.00 76.25 96 LEU A C 1
ATOM 760 O O . LEU A 1 96 ? 3.796 -9.023 -6.291 1.00 76.25 96 LEU A O 1
ATOM 764 N N . ASN A 1 97 ? 5.673 -8.058 -5.504 1.00 81.00 97 ASN A N 1
ATOM 765 C CA . ASN A 1 97 ? 5.403 -8.308 -4.090 1.00 81.00 97 ASN A CA 1
ATOM 766 C C . ASN A 1 97 ? 4.433 -7.296 -3.453 1.00 81.00 97 ASN A C 1
ATOM 768 O O . ASN A 1 97 ? 3.999 -7.502 -2.317 1.00 81.00 97 ASN A O 1
ATOM 772 N N . SER A 1 98 ? 4.003 -6.254 -4.176 1.00 78.94 98 SER A N 1
ATOM 773 C CA . SER A 1 98 ? 3.106 -5.206 -3.660 1.00 78.94 98 SER A CA 1
ATOM 774 C C . SER A 1 98 ? 1.686 -5.692 -3.329 1.00 78.94 98 SER A C 1
ATOM 776 O O . SER A 1 98 ? 0.854 -4.925 -2.850 1.00 78.94 98 SER A O 1
ATOM 778 N N . LYS A 1 99 ? 1.340 -6.956 -3.611 1.00 80.81 99 LYS A N 1
ATOM 779 C CA . LYS A 1 99 ? -0.021 -7.484 -3.403 1.00 80.81 99 LYS A CA 1
ATOM 780 C C . LYS A 1 99 ? -0.478 -7.422 -1.956 1.00 80.81 99 LYS A C 1
ATOM 782 O O . LYS A 1 99 ? -1.592 -6.975 -1.694 1.00 80.81 99 LYS A O 1
ATOM 787 N N . ALA A 1 100 ? 0.369 -7.858 -1.032 1.00 77.50 100 ALA A N 1
ATOM 788 C CA . ALA A 1 100 ? 0.031 -7.853 0.385 1.00 77.50 100 ALA A CA 1
ATOM 789 C C . ALA A 1 100 ? -0.150 -6.423 0.918 1.00 77.50 100 ALA A C 1
ATOM 791 O O . ALA A 1 100 ? -1.071 -6.179 1.694 1.00 77.50 100 ALA A O 1
ATOM 792 N N . THR A 1 101 ? 0.684 -5.483 0.463 1.00 77.44 101 THR A N 1
ATOM 793 C CA . THR A 1 101 ? 0.623 -4.080 0.886 1.00 77.44 101 THR A CA 1
ATOM 794 C C . THR A 1 101 ? -0.576 -3.354 0.280 1.00 77.44 101 THR A C 1
ATOM 796 O O . THR A 1 101 ? -1.299 -2.685 1.001 1.00 77.44 101 THR A O 1
ATOM 799 N N . GLU A 1 102 ? -0.882 -3.534 -1.006 1.00 78.56 102 GLU A N 1
ATOM 800 C CA . GLU A 1 102 ? -2.067 -2.915 -1.619 1.00 78.56 102 GLU A CA 1
ATOM 801 C C . GLU A 1 102 ? -3.381 -3.417 -1.007 1.00 78.56 102 GLU A C 1
ATOM 803 O O . GLU A 1 102 ? -4.297 -2.628 -0.781 1.00 78.56 102 GLU A O 1
ATOM 808 N N . VAL A 1 103 ? -3.482 -4.718 -0.706 1.00 78.44 103 VAL A N 1
ATOM 809 C CA . VAL A 1 103 ? -4.675 -5.292 -0.063 1.00 78.44 103 VAL A CA 1
ATOM 810 C C . VAL A 1 103 ? -4.799 -4.831 1.387 1.00 78.44 103 VAL A C 1
ATOM 812 O O . VAL A 1 103 ? -5.907 -4.515 1.820 1.00 78.44 103 VAL A O 1
ATOM 815 N N . SER A 1 104 ? -3.695 -4.757 2.139 1.00 77.31 104 SER A N 1
ATOM 816 C CA . SER A 1 104 ? -3.741 -4.238 3.507 1.00 77.31 104 SER A CA 1
ATOM 817 C C . SER A 1 104 ? -4.129 -2.760 3.517 1.00 77.31 104 SER A C 1
ATOM 819 O O . SER A 1 104 ? -5.058 -2.403 4.237 1.00 77.31 104 SER A O 1
ATOM 821 N N . LEU A 1 105 ? -3.530 -1.924 2.659 1.00 75.94 105 LEU A N 1
ATOM 822 C CA . LEU A 1 105 ? -3.905 -0.515 2.508 1.00 75.94 105 LEU A CA 1
ATOM 823 C C . LEU A 1 105 ? -5.371 -0.346 2.094 1.00 75.94 105 LEU A C 1
ATOM 825 O O . LEU A 1 105 ? -6.050 0.503 2.659 1.00 75.94 105 LEU A O 1
ATOM 829 N N . ALA A 1 106 ? -5.883 -1.156 1.164 1.00 75.38 106 ALA A N 1
ATOM 830 C CA . ALA A 1 106 ? -7.288 -1.097 0.763 1.00 75.38 106 ALA A CA 1
ATOM 831 C C . ALA A 1 106 ? -8.242 -1.532 1.889 1.00 75.38 106 ALA A C 1
ATOM 833 O O . ALA A 1 106 ? -9.310 -0.944 2.038 1.00 75.38 106 ALA A O 1
ATOM 834 N N . ASN A 1 107 ? -7.859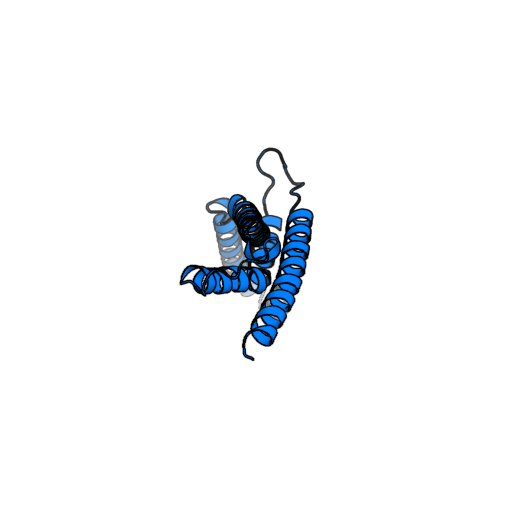 -2.525 2.699 1.00 75.31 107 ASN A N 1
ATOM 835 C CA . ASN A 1 107 ? -8.616 -2.911 3.889 1.00 75.31 107 ASN A CA 1
ATOM 836 C C . ASN A 1 107 ? -8.610 -1.803 4.938 1.00 75.31 107 ASN A C 1
ATOM 838 O O . ASN A 1 107 ? -9.654 -1.541 5.525 1.00 75.31 107 ASN A O 1
ATOM 842 N N . PHE A 1 108 ? -7.470 -1.146 5.164 1.00 71.12 108 PHE A N 1
ATOM 843 C CA . PHE A 1 108 ? -7.410 0.007 6.053 1.00 71.12 108 PHE A CA 1
ATOM 844 C C . PHE A 1 108 ? -8.292 1.124 5.522 1.00 71.12 108 PHE A C 1
ATOM 846 O O . PHE A 1 108 ? -9.172 1.538 6.252 1.00 71.12 108 PHE A O 1
ATOM 853 N N . ALA A 1 109 ? -8.156 1.509 4.254 1.00 69.56 109 ALA A N 1
ATOM 854 C CA . ALA A 1 109 ? -8.918 2.582 3.619 1.00 69.56 109 ALA A CA 1
ATOM 855 C C . ALA A 1 109 ? -10.430 2.295 3.486 1.00 69.56 109 ALA A C 1
ATOM 857 O O . ALA A 1 109 ? -11.240 3.216 3.425 1.00 69.56 109 ALA A O 1
ATOM 858 N N . TRP A 1 110 ? -10.859 1.025 3.495 1.00 68.31 110 TRP A N 1
ATOM 859 C CA . TRP A 1 110 ? -12.287 0.665 3.520 1.00 68.31 110 TRP A CA 1
ATOM 860 C C . TRP A 1 110 ? -13.012 1.219 4.744 1.00 68.31 110 TRP A C 1
ATOM 862 O O . TRP A 1 110 ? -14.205 1.512 4.707 1.00 68.31 110 TRP A O 1
ATOM 872 N N . TRP A 1 111 ? -12.289 1.342 5.846 1.00 66.38 111 TRP A N 1
ATOM 873 C CA . TRP A 1 111 ? -12.854 1.797 7.092 1.00 66.38 111 TRP A CA 1
ATOM 874 C C . TRP A 1 111 ? -13.021 3.332 7.141 1.00 66.38 111 TRP A C 1
ATOM 876 O O . TRP A 1 111 ? -13.438 3.843 8.184 1.00 66.38 111 TRP A O 1
ATOM 886 N N . GLU A 1 112 ? -12.641 4.071 6.089 1.00 63.75 112 GLU A N 1
ATOM 887 C CA . GLU A 1 112 ? -12.515 5.534 6.120 1.00 63.75 112 GLU A CA 1
ATOM 888 C C . GLU A 1 112 ? -13.872 6.164 6.351 1.00 63.75 112 GLU A C 1
ATOM 890 O O . GLU A 1 112 ? -14.817 5.962 5.589 1.00 63.75 112 GLU A O 1
ATOM 895 N N . ILE A 1 113 ? -13.991 6.874 7.474 1.00 61.44 113 ILE A N 1
ATOM 896 C CA . ILE A 1 113 ? -15.185 7.661 7.744 1.00 61.44 113 ILE A CA 1
ATOM 897 C C . ILE A 1 113 ? -15.132 8.788 6.722 1.00 61.44 113 ILE A C 1
ATOM 899 O O . ILE A 1 113 ? -14.185 9.570 6.731 1.00 61.44 113 ILE A O 1
ATOM 903 N N . GLY A 1 114 ? -16.104 8.787 5.812 1.00 61.03 114 GLY A N 1
ATOM 904 C CA . GLY A 1 114 ? -16.028 9.507 4.552 1.00 61.03 114 GLY A CA 1
ATOM 905 C C . GLY A 1 114 ? -15.520 10.935 4.695 1.00 61.03 114 GLY A C 1
ATOM 906 O O . GLY A 1 114 ? -16.101 11.739 5.426 1.00 61.03 114 GLY A O 1
ATOM 907 N N . HIS A 1 115 ? -14.441 11.242 3.980 1.00 63.91 115 HIS A N 1
ATOM 908 C CA . HIS A 1 115 ? -13.766 12.531 4.048 1.00 63.91 115 HIS A CA 1
ATOM 909 C C . HIS A 1 115 ? -13.485 13.075 2.638 1.00 63.91 115 HIS A C 1
ATOM 911 O O . HIS A 1 115 ? -13.353 12.339 1.659 1.00 63.91 115 HIS A O 1
ATOM 917 N N . GLY A 1 116 ? -13.432 14.402 2.508 1.00 65.19 116 GLY A N 1
ATOM 918 C CA . GLY A 1 116 ? -13.151 15.066 1.232 1.00 65.19 116 GLY A CA 1
ATOM 919 C C . GLY A 1 116 ? -14.244 14.900 0.161 1.00 65.19 116 GLY A C 1
ATOM 920 O O . GLY A 1 116 ? -15.421 14.689 0.451 1.00 65.19 116 GLY A O 1
ATOM 921 N N . LYS A 1 117 ? -13.856 15.038 -1.115 1.00 64.44 117 LYS A N 1
ATOM 922 C CA . LYS A 1 117 ? -14.788 15.086 -2.265 1.00 64.44 117 LYS A CA 1
ATOM 923 C C . LYS A 1 117 ? -15.466 13.747 -2.589 1.00 64.44 117 LYS A C 1
ATOM 925 O O . LYS A 1 117 ? -16.428 13.737 -3.351 1.00 64.44 117 LYS A O 1
ATOM 930 N N . PHE A 1 118 ? -14.967 12.639 -2.040 1.00 64.56 118 PHE A N 1
ATOM 931 C CA . PHE A 1 118 ? -15.460 11.288 -2.329 1.00 64.56 118 PHE A CA 1
ATOM 932 C C . PHE A 1 118 ? -16.432 10.747 -1.268 1.00 64.56 118 PHE A C 1
ATOM 934 O O . PHE A 1 118 ? -17.062 9.716 -1.511 1.00 64.56 118 PHE A O 1
ATOM 941 N N . GLN A 1 119 ? -16.625 11.466 -0.150 1.00 68.56 119 GLN A N 1
ATOM 942 C CA . GLN A 1 119 ? -17.511 11.074 0.956 1.00 68.56 119 GLN A CA 1
ATOM 943 C C . GLN A 1 119 ? -17.324 9.589 1.314 1.00 68.56 119 GLN A C 1
ATOM 945 O O . GLN A 1 119 ? -16.218 9.185 1.617 1.00 68.56 119 GLN A O 1
ATOM 950 N N . PHE A 1 120 ? -18.366 8.756 1.259 1.00 61.16 120 PHE A N 1
ATOM 951 C CA . PHE A 1 120 ? -18.281 7.313 1.540 1.00 61.16 120 PHE A CA 1
ATOM 952 C C . PHE A 1 120 ? -18.043 6.447 0.290 1.00 61.16 120 PHE A C 1
ATOM 954 O O . PHE A 1 120 ? -17.939 5.226 0.384 1.00 61.16 120 PHE A O 1
ATOM 961 N N . HIS A 1 121 ? -17.964 7.052 -0.895 1.00 65.62 121 HIS A N 1
ATOM 962 C CA . HIS A 1 121 ? -17.854 6.356 -2.179 1.00 65.62 121 HIS A CA 1
ATOM 963 C C . HIS A 1 121 ? -16.421 6.377 -2.712 1.00 65.62 121 HIS A C 1
ATOM 965 O O . HIS A 1 121 ? -16.160 6.744 -3.862 1.00 65.62 121 HIS A O 1
ATOM 971 N N . HIS A 1 122 ? -15.474 5.949 -1.883 1.00 70.00 122 HIS A N 1
ATOM 972 C CA . HIS A 1 122 ? -14.090 5.844 -2.317 1.00 70.00 122 HIS A CA 1
ATOM 973 C C . HIS A 1 122 ? -13.913 4.702 -3.340 1.00 70.00 122 HIS A C 1
ATOM 975 O O . HIS A 1 122 ? -14.378 3.575 -3.130 1.00 70.00 122 HIS A O 1
ATOM 981 N N . PRO A 1 123 ? -13.209 4.937 -4.463 1.00 77.94 123 PRO A N 1
ATOM 982 C CA . PRO A 1 123 ? -13.050 3.954 -5.531 1.00 77.94 123 PRO A CA 1
ATOM 983 C C . PRO A 1 123 ? -11.950 2.912 -5.239 1.00 77.94 123 PRO A C 1
ATOM 985 O O . PRO A 1 123 ? -11.236 2.500 -6.153 1.00 77.94 123 PRO A O 1
ATOM 988 N N . TRP A 1 124 ? -11.817 2.426 -4.000 1.00 77.44 124 TRP A N 1
ATOM 989 C CA . TRP A 1 124 ? -10.764 1.477 -3.591 1.00 77.44 124 TRP A CA 1
ATOM 990 C C . TRP A 1 124 ? -10.732 0.201 -4.438 1.00 77.44 124 TRP A C 1
ATOM 992 O O . TRP A 1 124 ? -9.669 -0.271 -4.841 1.00 77.44 124 TRP A O 1
ATOM 1002 N N . LYS A 1 125 ? -11.909 -0.305 -4.824 1.00 79.06 125 LYS A N 1
ATOM 1003 C CA . LYS A 1 125 ? -12.033 -1.451 -5.739 1.00 79.06 125 LYS A CA 1
ATOM 1004 C C . LYS A 1 125 ? -11.398 -1.187 -7.110 1.00 79.06 125 LYS A C 1
ATOM 1006 O O . LYS A 1 125 ? -10.876 -2.114 -7.724 1.00 79.06 125 LYS A O 1
ATOM 1011 N N . LYS A 1 126 ? -11.427 0.060 -7.598 1.00 83.69 126 LYS A N 1
ATOM 1012 C CA . LYS A 1 126 ? -10.793 0.439 -8.870 1.00 83.69 126 LYS A CA 1
ATOM 1013 C C . LYS A 1 126 ? -9.271 0.454 -8.733 1.00 83.69 126 LYS A C 1
ATOM 1015 O O . LYS A 1 126 ? -8.606 -0.085 -9.608 1.00 83.69 126 LYS A O 1
ATOM 1020 N N . TYR A 1 127 ? -8.734 0.970 -7.626 1.00 81.44 127 TYR A N 1
ATOM 1021 C CA . TYR A 1 127 ? -7.294 0.928 -7.345 1.00 81.44 127 TYR A CA 1
ATOM 1022 C C . TYR A 1 127 ? -6.761 -0.505 -7.259 1.00 81.44 127 TYR A C 1
ATOM 1024 O O . TYR A 1 127 ? -5.763 -0.819 -7.901 1.00 81.44 127 TYR A O 1
ATOM 1032 N N . LEU A 1 128 ? -7.479 -1.403 -6.575 1.00 82.56 128 LEU A N 1
ATOM 1033 C CA . LEU A 1 128 ? -7.129 -2.828 -6.541 1.00 82.56 128 LEU A CA 1
ATOM 1034 C C . LEU A 1 128 ? -7.139 -3.466 -7.936 1.00 82.56 128 LEU A C 1
ATOM 1036 O O . LEU A 1 128 ? -6.274 -4.281 -8.257 1.00 82.56 128 LEU A O 1
ATOM 1040 N N . LYS A 1 129 ? -8.101 -3.082 -8.784 1.00 86.69 129 LYS A N 1
ATOM 1041 C CA . LYS A 1 129 ? -8.180 -3.553 -10.170 1.00 86.69 129 LYS A CA 1
ATOM 1042 C C . LYS A 1 129 ? -6.999 -3.048 -11.008 1.00 86.69 129 LYS A C 1
ATOM 1044 O O . LYS A 1 129 ? -6.432 -3.823 -11.770 1.00 86.69 129 LYS A O 1
ATOM 1049 N N . ILE A 1 130 ? -6.605 -1.786 -10.841 1.00 86.56 130 ILE A N 1
ATOM 1050 C CA . ILE A 1 130 ? -5.430 -1.206 -11.507 1.00 86.56 130 ILE A CA 1
ATOM 1051 C C . ILE A 1 130 ? -4.166 -1.948 -11.067 1.00 86.56 130 ILE A C 1
ATOM 1053 O O . ILE A 1 130 ? -3.458 -2.475 -11.916 1.00 86.56 130 ILE A O 1
ATOM 1057 N N . GLY A 1 131 ? -3.938 -2.100 -9.759 1.00 84.00 131 GLY A N 1
ATOM 1058 C CA . GLY A 1 131 ? -2.783 -2.833 -9.236 1.00 84.00 131 GLY A CA 1
ATOM 1059 C C . GLY A 1 131 ? -2.731 -4.300 -9.679 1.00 84.00 131 GLY A C 1
ATOM 1060 O O . GLY A 1 131 ? -1.654 -4.856 -9.893 1.00 84.00 131 GLY A O 1
ATOM 1061 N N . PHE A 1 132 ? -3.882 -4.951 -9.881 1.00 87.00 132 PHE A N 1
ATOM 1062 C CA . PHE A 1 132 ? -3.940 -6.282 -10.493 1.00 87.00 132 PHE A CA 1
ATOM 1063 C C . PHE A 1 132 ? -3.381 -6.288 -11.922 1.00 87.00 132 PHE A C 1
ATOM 1065 O O . PHE A 1 132 ? -2.505 -7.101 -12.218 1.00 87.00 132 PHE A O 1
ATOM 1072 N N . TYR A 1 133 ? -3.832 -5.373 -12.786 1.00 86.69 133 TYR A N 1
ATOM 1073 C CA . TYR A 1 133 ? -3.318 -5.279 -14.156 1.00 86.69 133 TYR A CA 1
ATOM 1074 C C . TYR A 1 133 ? -1.846 -4.866 -14.196 1.00 86.69 133 TYR A C 1
ATOM 1076 O O . TYR A 1 133 ? -1.085 -5.458 -14.955 1.00 86.69 133 TYR A O 1
ATOM 1084 N N . THR A 1 134 ? -1.408 -3.941 -13.336 1.00 85.31 134 THR A N 1
ATOM 1085 C CA . THR A 1 134 ? 0.007 -3.545 -13.235 1.00 85.31 134 THR A CA 1
ATOM 1086 C C . THR A 1 134 ? 0.901 -4.749 -12.938 1.00 85.31 134 THR A C 1
ATOM 1088 O O . THR A 1 134 ? 1.945 -4.905 -13.564 1.00 85.31 134 THR A O 1
ATOM 1091 N N . ARG A 1 135 ? 0.473 -5.661 -12.053 1.00 84.69 135 ARG A N 1
ATOM 1092 C CA . ARG A 1 135 ? 1.211 -6.907 -11.779 1.00 84.69 135 ARG A CA 1
ATOM 1093 C C . ARG A 1 135 ? 1.161 -7.916 -12.921 1.00 84.69 135 ARG A C 1
ATOM 1095 O O . ARG A 1 135 ? 2.127 -8.650 -13.103 1.00 84.69 135 ARG A O 1
ATOM 1102 N N . GLN A 1 136 ? 0.066 -7.979 -13.679 1.00 87.06 136 GLN A N 1
ATOM 1103 C CA . GLN A 1 136 ? 0.022 -8.814 -14.883 1.00 87.06 136 GLN A CA 1
ATOM 1104 C C . GLN A 1 136 ? 1.005 -8.307 -15.938 1.00 87.06 136 GLN A C 1
ATOM 1106 O O . GLN A 1 136 ? 1.797 -9.091 -16.452 1.00 87.06 136 GLN A O 1
ATOM 1111 N N . CYS A 1 137 ? 1.000 -7.000 -16.213 1.00 83.50 137 CYS A N 1
ATOM 1112 C CA . CYS A 1 137 ? 1.976 -6.368 -17.099 1.00 83.50 137 CYS A CA 1
ATOM 1113 C C . CYS A 1 137 ? 3.395 -6.619 -16.607 1.00 83.50 137 CYS A C 1
ATOM 1115 O O . CYS A 1 137 ? 4.258 -6.981 -17.401 1.00 83.50 137 CYS A O 1
ATOM 1117 N N . ALA A 1 138 ? 3.604 -6.504 -15.293 1.00 82.06 138 ALA A N 1
ATOM 1118 C CA . ALA A 1 138 ? 4.872 -6.844 -14.697 1.00 82.06 138 ALA A CA 1
ATOM 1119 C C . ALA A 1 138 ? 5.258 -8.286 -15.066 1.00 82.06 138 ALA A C 1
ATOM 1121 O O . ALA A 1 138 ? 6.257 -8.493 -15.741 1.00 82.06 138 ALA A O 1
ATOM 1122 N N . HIS A 1 139 ? 4.428 -9.281 -14.748 1.00 84.00 139 HIS A N 1
ATOM 1123 C CA . HIS A 1 139 ? 4.717 -10.688 -15.040 1.00 84.00 139 HIS A CA 1
ATOM 1124 C C . HIS A 1 139 ? 5.124 -10.956 -16.504 1.00 84.00 139 HIS A C 1
ATOM 1126 O O . HIS A 1 139 ? 6.056 -11.720 -16.750 1.00 84.00 139 HIS A O 1
ATOM 1132 N N . TYR A 1 140 ? 4.479 -10.307 -17.479 1.00 84.56 140 TYR A N 1
ATOM 1133 C CA . TYR A 1 140 ? 4.886 -10.408 -18.887 1.00 84.56 140 TYR A CA 1
ATOM 1134 C C . TYR A 1 140 ? 6.291 -9.852 -19.148 1.00 84.56 140 TYR A C 1
ATOM 1136 O O . TYR A 1 140 ? 7.052 -10.439 -19.916 1.00 84.56 140 TYR A O 1
ATOM 1144 N N . ILE A 1 141 ? 6.657 -8.760 -18.480 1.00 80.56 141 ILE A N 1
ATOM 1145 C CA . ILE A 1 141 ? 7.995 -8.168 -18.537 1.00 80.56 141 ILE A CA 1
ATOM 1146 C C . ILE A 1 141 ? 9.055 -9.099 -17.935 1.00 80.56 141 ILE A C 1
ATOM 1148 O O . ILE A 1 141 ? 10.133 -9.219 -18.516 1.00 80.56 141 ILE A O 1
ATOM 1152 N N . ASP A 1 142 ? 8.777 -9.794 -16.824 1.00 81.50 142 ASP A N 1
ATOM 1153 C CA . ASP A 1 142 ? 9.720 -10.784 -16.263 1.00 81.50 142 ASP A CA 1
ATOM 1154 C C . ASP A 1 142 ? 10.003 -11.902 -17.268 1.00 81.50 142 ASP A C 1
ATOM 1156 O O . ASP A 1 142 ? 11.157 -12.251 -17.503 1.00 81.50 142 ASP A O 1
ATOM 1160 N N . ILE A 1 143 ? 8.958 -12.417 -17.922 1.00 85.06 143 ILE A N 1
ATOM 1161 C CA . ILE A 1 143 ? 9.110 -13.444 -18.959 1.00 85.06 143 ILE A CA 1
ATOM 1162 C C . ILE A 1 143 ? 9.951 -12.916 -20.124 1.00 85.06 143 ILE A C 1
ATOM 1164 O O . ILE A 1 143 ? 10.881 -13.594 -20.557 1.00 85.06 143 ILE A O 1
ATOM 1168 N N . LEU A 1 144 ? 9.649 -11.710 -20.617 1.00 81.19 144 LEU A N 1
ATOM 1169 C CA . LEU A 1 144 ? 10.388 -11.096 -21.721 1.00 81.19 144 LEU A CA 1
ATOM 1170 C C . LEU A 1 144 ? 11.864 -10.891 -21.361 1.00 81.19 144 LEU A C 1
ATOM 1172 O O . LEU A 1 144 ? 12.742 -11.229 -22.149 1.00 81.19 144 LEU A O 1
ATOM 1176 N N . THR A 1 145 ? 12.138 -10.392 -20.156 1.00 77.62 145 THR A N 1
ATOM 1177 C CA . THR A 1 145 ? 13.501 -10.155 -19.665 1.00 77.62 145 THR A CA 1
ATOM 1178 C C . THR A 1 145 ? 14.281 -11.463 -19.580 1.00 77.62 145 THR A C 1
ATOM 1180 O O . THR A 1 145 ? 15.386 -11.545 -20.108 1.00 77.62 145 THR A O 1
ATOM 1183 N N . ARG A 1 146 ? 13.687 -12.519 -19.007 1.00 79.00 146 ARG A N 1
ATOM 1184 C CA . ARG A 1 146 ? 14.312 -13.851 -18.936 1.00 79.00 146 ARG A CA 1
ATOM 1185 C C . ARG A 1 146 ? 14.568 -14.454 -20.314 1.00 79.00 146 ARG A C 1
ATOM 1187 O O . ARG A 1 146 ? 15.599 -15.084 -20.521 1.00 79.00 146 ARG A O 1
ATOM 1194 N N . TYR A 1 147 ? 13.638 -14.272 -21.252 1.00 81.06 147 TYR A N 1
ATOM 1195 C CA . TYR A 1 147 ? 13.805 -14.741 -22.626 1.00 81.06 147 TYR A CA 1
ATOM 1196 C C . TYR A 1 147 ? 14.963 -14.027 -23.332 1.00 81.06 147 TYR A C 1
ATOM 1198 O O . TYR A 1 147 ? 15.739 -14.662 -24.043 1.00 81.06 147 TYR A O 1
ATOM 1206 N N . LEU A 1 148 ? 15.098 -12.716 -23.119 1.00 74.25 148 LEU A N 1
ATOM 1207 C CA . LEU A 1 148 ? 16.219 -11.947 -23.644 1.00 74.25 148 LEU A CA 1
ATOM 1208 C C . LEU A 1 148 ? 17.537 -12.401 -23.010 1.00 74.25 148 LEU A C 1
ATOM 1210 O O . LEU A 1 148 ? 18.456 -12.718 -23.752 1.00 74.25 148 LEU A O 1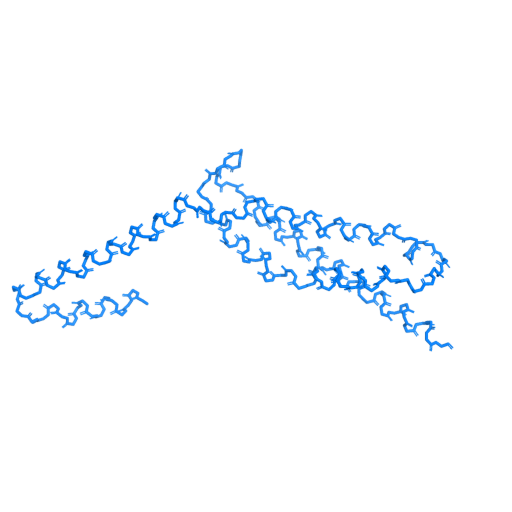
ATOM 1214 N N . GLU A 1 149 ? 17.628 -12.526 -21.683 1.00 72.06 149 GLU A N 1
ATOM 1215 C CA . GLU A 1 149 ? 18.850 -13.022 -21.025 1.00 72.06 149 GLU A CA 1
ATOM 1216 C C . GLU A 1 149 ? 19.276 -14.400 -21.561 1.00 72.06 149 GLU A C 1
ATOM 1218 O O . GLU A 1 149 ? 20.430 -14.572 -21.945 1.00 72.06 149 GLU A O 1
ATOM 1223 N N . ALA A 1 150 ? 18.335 -15.337 -21.716 1.00 77.00 150 ALA A N 1
ATOM 1224 C CA . ALA A 1 150 ? 18.613 -16.667 -22.262 1.00 77.00 150 ALA A CA 1
ATOM 1225 C C . ALA A 1 150 ? 19.095 -16.654 -23.726 1.00 77.00 150 ALA A C 1
ATOM 1227 O O . ALA A 1 150 ? 19.805 -17.563 -24.149 1.00 77.00 150 ALA A O 1
ATOM 1228 N N . LYS A 1 151 ? 18.715 -15.641 -24.515 1.00 68.38 151 LYS A N 1
ATOM 1229 C CA . LYS A 1 151 ? 19.128 -15.508 -25.918 1.00 68.38 151 LYS A CA 1
ATOM 1230 C C . LYS A 1 151 ? 20.561 -14.974 -26.075 1.00 68.38 151 LYS A C 1
ATOM 1232 O O . LYS A 1 151 ? 21.165 -15.232 -27.110 1.00 68.38 151 LYS A O 1
ATOM 1237 N N . TYR A 1 152 ? 21.087 -14.239 -25.091 1.00 61.34 152 TYR A N 1
ATOM 1238 C CA . TYR A 1 152 ? 22.406 -13.583 -25.162 1.00 61.34 152 TYR A CA 1
ATOM 1239 C C . TYR A 1 152 ? 23.488 -14.226 -24.279 1.00 61.34 152 TYR A C 1
ATOM 1241 O O . TYR A 1 152 ? 24.617 -13.747 -24.274 1.00 61.34 152 TYR A O 1
ATOM 1249 N N . GLU A 1 153 ? 23.174 -15.303 -23.553 1.00 54.09 153 GLU A N 1
ATOM 1250 C CA . GLU A 1 153 ? 24.160 -16.155 -22.860 1.00 54.09 153 GLU A CA 1
ATOM 1251 C C . GLU A 1 153 ? 24.730 -17.292 -23.750 1.00 54.09 153 GLU A C 1
ATOM 1253 O O . GLU A 1 153 ? 25.320 -18.241 -23.233 1.00 54.09 153 GLU A O 1
ATOM 1258 N N . VAL A 1 154 ? 24.595 -17.189 -25.081 1.00 42.53 154 VAL A N 1
ATOM 1259 C CA . VAL A 1 154 ? 25.260 -18.045 -26.092 1.00 42.53 154 VAL A CA 1
ATOM 1260 C C . VAL A 1 154 ? 26.284 -17.219 -26.858 1.00 42.53 154 VAL A C 1
ATOM 1262 O O . VAL A 1 154 ? 27.415 -17.719 -27.043 1.00 42.53 154 VAL A O 1
#

Secondary structure (DSSP, 8-state):
-HHHHHHHHHHHTTS-HHHHHHHHHHHHHHHHHHHHHHHHHHHHS----HHHHHHHHHHHHHHHHHHHHSHHHHSS------HHHHHHHHHHHHHHHTHHHHHHHHHHHHT----GGGTT---HHHHHHHHHHHHHHHHHHHHHHHHHHHHH--

Sequence (154 aa):
MILILTFSLVSVSGNQVDEIIKLYQWVTTIAFACAICVLISRCVCPVWPDEGLHKLVVNNLENLASFLERPFVFGGEYYRKSDSDKSFLVAYKSILNSKATEVSLANFAWWEIGHGKFQFHHPWKKYLKIGFYTRQCAHYIDILTRYLEAKYEV

InterPro domains:
  IPR020966 Aluminum-activated malate transporter [PF11744] (1-151)

Foldseek 3Di:
DVVVVVVVLVVVVPDDPVVNVVVCVVVVVVVVVVVVVVVCCCPVDQPQCVVVLVVVLVVLVVLLVVVCPPCVNVPPDDDPPDPVVVVSVVSLVVLLVCLVVLVVNLVSNLVDCADDPCHNNDVSVVSNVSSVVSNVSSVVVVVVVVVVVVVPVD

Radius of gyration: 26.27 Å; chains: 1; bounding box: 53×34×76 Å

pLDDT: mean 71.49, std 10.57, range [42.53, 87.06]

Organism: Helianthus annuus (NCBI:txid4232)